Protein AF-A0A2P2KN70-F1 (afdb_monomer_lite)

InterPro domains:
  IPR001388 Synaptobrevin-like [PR00219] (63-82)
  IPR001388 Synaptobrevin-like [PR00219] (83-102)
  IPR001388 Synaptobrevin-like [PS00417] (76-95)
  IPR010908 Longin domain [PS50859] (1-42)
  IPR010908 Longin domain [cd14824] (2-50)
  IPR011012 Longin-like domain superfamily [SSF64356] (1-58)
  IPR042855 v-SNARE, coiled-coil homology domain [PF00957] (59-113)
  IPR042855 v-SNARE, coiled-coil homology domain [PS50892] (58-118)
  IPR045848 YKT6, SNARE motif [cd15867] (56-116)

Structure (mmCIF, N/CA/C/O backbone):
data_AF-A0A2P2KN70-F1
#
_entry.id   AF-A0A2P2KN70-F1
#
loop_
_atom_site.group_PDB
_atom_site.id
_atom_site.type_symbol
_atom_site.label_atom_id
_atom_site.label_alt_id
_atom_site.label_comp_id
_atom_site.label_asym_id
_atom_site.label_entity_id
_atom_site.label_seq_id
_atom_site.pdbx_PDB_ins_code
_atom_site.Cartn_x
_atom_site.Cartn_y
_atom_site.Cartn_z
_atom_site.occupancy
_atom_site.B_iso_or_equiv
_atom_site.auth_seq_id
_atom_site.auth_comp_id
_atom_site.auth_asym_id
_atom_site.auth_atom_id
_atom_site.pdbx_PDB_model_num
ATOM 1 N N . MET A 1 1 ? -4.486 -20.782 -6.178 1.00 44.12 1 MET A N 1
ATOM 2 C CA . MET A 1 1 ? -3.666 -19.663 -5.664 1.00 44.12 1 MET A CA 1
ATOM 3 C C . MET A 1 1 ? -4.563 -18.839 -4.763 1.00 44.12 1 MET A C 1
ATOM 5 O O . MET A 1 1 ? -5.766 -19.038 -4.838 1.00 44.12 1 MET A O 1
ATOM 9 N N . ASP A 1 2 ? -3.996 -18.056 -3.855 1.00 52.62 2 ASP A N 1
ATOM 10 C CA . ASP A 1 2 ? -4.721 -17.340 -2.801 1.00 52.62 2 ASP A CA 1
ATOM 11 C C . ASP A 1 2 ? -5.734 -16.322 -3.367 1.00 52.62 2 ASP A C 1
ATOM 13 O O . ASP A 1 2 ? -5.446 -15.140 -3.515 1.00 52.62 2 ASP A O 1
ATOM 17 N N . ASP A 1 3 ? -6.917 -16.814 -3.736 1.00 53.16 3 ASP A N 1
ATOM 18 C CA . ASP A 1 3 ? -8.064 -16.032 -4.213 1.00 53.16 3 ASP A CA 1
ATOM 19 C C . ASP A 1 3 ? -8.853 -15.397 -3.049 1.00 53.16 3 ASP A C 1
ATOM 21 O O . ASP A 1 3 ? -9.934 -14.848 -3.262 1.00 53.16 3 ASP A O 1
ATOM 25 N N . HIS A 1 4 ? -8.367 -15.496 -1.804 1.00 71.19 4 HIS A N 1
ATOM 26 C CA . HIS A 1 4 ? -9.155 -15.139 -0.620 1.00 71.19 4 HIS A CA 1
ATOM 27 C C . HIS A 1 4 ? -8.827 -13.776 -0.018 1.00 71.19 4 HIS A C 1
ATOM 29 O O . HIS A 1 4 ? -9.606 -13.304 0.813 1.00 71.19 4 HIS A O 1
ATOM 35 N N . TYR A 1 5 ? -7.746 -13.105 -0.433 1.00 81.75 5 TYR A N 1
ATOM 36 C CA . TYR A 1 5 ? -7.468 -11.769 0.086 1.00 81.75 5 TYR A CA 1
ATOM 37 C C . TYR A 1 5 ? -8.318 -10.707 -0.633 1.00 81.75 5 TYR A C 1
ATOM 39 O O . TYR A 1 5 ? -8.168 -10.505 -1.843 1.00 81.75 5 TYR A O 1
ATOM 47 N N . PRO A 1 6 ? -9.211 -9.984 0.068 1.00 82.56 6 PRO A N 1
ATOM 48 C CA . PRO A 1 6 ? -10.088 -9.028 -0.583 1.00 82.56 6 PRO A CA 1
ATOM 49 C C . PRO A 1 6 ? -9.286 -7.873 -1.181 1.00 82.56 6 PRO A C 1
ATOM 51 O O . PRO A 1 6 ? -8.557 -7.159 -0.493 1.00 82.56 6 PRO A O 1
ATOM 54 N N . VAL A 1 7 ? -9.501 -7.622 -2.470 1.00 76.94 7 VAL A N 1
ATOM 55 C CA . VAL A 1 7 ? -8.866 -6.524 -3.213 1.00 76.94 7 VAL A CA 1
ATOM 56 C C . VAL A 1 7 ? -9.024 -5.181 -2.495 1.00 76.94 7 VAL A C 1
ATOM 58 O O . VAL A 1 7 ? -8.090 -4.388 -2.414 1.00 76.94 7 VAL A O 1
ATOM 61 N N . ARG A 1 8 ? -10.205 -4.932 -1.920 1.00 75.75 8 ARG A N 1
ATOM 62 C CA . ARG A 1 8 ? -10.483 -3.709 -1.157 1.00 75.75 8 ARG A CA 1
ATOM 63 C C . ARG A 1 8 ? -9.578 -3.575 0.067 1.00 75.75 8 ARG A C 1
ATOM 65 O O . ARG A 1 8 ? -9.028 -2.499 0.276 1.00 75.75 8 ARG A O 1
ATOM 72 N N . SER A 1 9 ? -9.389 -4.656 0.819 1.00 83.31 9 SER A N 1
ATOM 73 C CA . SER A 1 9 ? -8.483 -4.705 1.968 1.00 83.31 9 SER A CA 1
ATOM 74 C C . SER A 1 9 ? -7.045 -4.421 1.530 1.00 83.31 9 SER A C 1
ATOM 76 O O . SER A 1 9 ? -6.369 -3.613 2.159 1.00 83.31 9 SER A O 1
ATOM 78 N N . ALA A 1 10 ? -6.610 -4.968 0.389 1.00 83.00 10 ALA A N 1
ATOM 79 C CA . ALA A 1 10 ? -5.270 -4.712 -0.144 1.00 83.00 10 ALA A CA 1
ATOM 80 C C . ALA A 1 10 ? -5.056 -3.226 -0.464 1.00 83.00 10 ALA A C 1
ATOM 82 O O . ALA A 1 10 ? -4.052 -2.645 -0.058 1.00 83.00 10 ALA A O 1
ATOM 83 N N . PHE A 1 11 ? -6.024 -2.573 -1.115 1.00 79.12 11 PHE A N 1
ATOM 84 C CA . PHE A 1 11 ? -5.948 -1.133 -1.379 1.00 79.12 11 PHE A CA 1
ATOM 85 C C . PHE A 1 11 ? -5.958 -0.286 -0.103 1.00 79.12 11 PHE A C 1
ATOM 87 O O . PHE A 1 11 ? -5.226 0.701 -0.026 1.00 79.12 11 PHE A O 1
ATOM 94 N N . SER A 1 12 ? -6.750 -0.656 0.906 1.00 81.94 12 SER A N 1
ATOM 95 C CA . SER A 1 12 ? -6.731 0.026 2.206 1.00 81.94 12 SER A CA 1
ATOM 96 C C . SER A 1 12 ? -5.353 -0.036 2.860 1.00 81.94 12 SER A C 1
ATOM 98 O O . SER A 1 12 ? -4.855 0.981 3.344 1.00 81.94 12 SER A O 1
ATOM 100 N N . VAL A 1 13 ? -4.713 -1.205 2.826 1.00 88.00 13 VAL A N 1
ATOM 101 C CA . VAL A 1 13 ? -3.359 -1.393 3.357 1.00 88.00 13 VAL A CA 1
ATOM 102 C C . VAL A 1 13 ? -2.346 -0.581 2.559 1.00 88.00 13 VAL A C 1
ATOM 104 O O . VAL A 1 13 ? -1.553 0.135 3.162 1.00 88.00 13 VAL A O 1
ATOM 107 N N . LEU A 1 14 ? -2.400 -0.625 1.224 1.00 87.06 14 LEU A N 1
ATOM 108 C CA . LEU A 1 14 ? -1.493 0.139 0.362 1.00 87.06 14 LEU A CA 1
ATOM 109 C C . LEU A 1 14 ? -1.545 1.636 0.664 1.00 87.06 14 LEU A C 1
ATOM 111 O O . LEU A 1 14 ? -0.501 2.244 0.870 1.00 87.06 14 LEU A O 1
ATOM 115 N N . ASN A 1 15 ? -2.741 2.219 0.754 1.00 83.12 15 ASN A N 1
ATOM 116 C CA . ASN A 1 15 ? -2.880 3.638 1.084 1.00 83.12 15 ASN A CA 1
ATOM 117 C C . ASN A 1 15 ? -2.303 3.951 2.466 1.00 83.12 15 ASN A C 1
ATOM 119 O O . ASN A 1 15 ? -1.537 4.896 2.607 1.00 83.12 15 ASN A O 1
ATOM 123 N N . LYS A 1 16 ? -2.593 3.117 3.473 1.00 86.81 16 LYS A N 1
ATOM 124 C CA . LYS A 1 16 ? -2.045 3.318 4.818 1.00 86.81 16 LYS A CA 1
ATOM 125 C C . LYS A 1 16 ? -0.515 3.271 4.830 1.00 86.81 16 LYS A C 1
ATOM 127 O O . LYS A 1 16 ? 0.118 4.089 5.489 1.00 86.81 16 LYS A O 1
ATOM 132 N N . VAL A 1 17 ? 0.068 2.310 4.120 1.00 90.75 17 VAL A N 1
ATOM 133 C CA . VAL A 1 17 ? 1.521 2.152 4.000 1.00 90.75 17 VAL A CA 1
ATOM 134 C C . VAL A 1 17 ? 2.130 3.352 3.270 1.00 90.75 17 VAL A C 1
ATOM 136 O O . VAL A 1 17 ? 3.147 3.867 3.721 1.00 90.75 17 VAL A O 1
ATOM 139 N N . LEU A 1 18 ? 1.496 3.848 2.203 1.00 87.50 18 LEU A N 1
ATOM 140 C CA . LEU A 1 18 ? 1.940 5.048 1.487 1.00 87.50 18 LEU A CA 1
ATOM 141 C C . LEU A 1 18 ? 1.885 6.304 2.365 1.00 87.50 18 LEU A C 1
ATOM 143 O O . LEU A 1 18 ? 2.861 7.051 2.391 1.00 87.50 18 LEU A O 1
ATOM 147 N N . ASP A 1 19 ? 0.805 6.501 3.123 1.00 87.56 19 ASP A N 1
ATOM 148 C CA . ASP A 1 19 ? 0.671 7.626 4.055 1.00 87.56 19 ASP A CA 1
ATOM 149 C C . ASP A 1 19 ? 1.783 7.591 5.117 1.00 87.56 19 ASP A C 1
ATOM 151 O O . ASP A 1 19 ? 2.446 8.593 5.384 1.00 87.56 19 ASP A O 1
ATOM 155 N N . GLU A 1 20 ? 2.039 6.421 5.708 1.00 90.88 20 GLU A N 1
ATOM 156 C CA . GLU A 1 20 ? 3.116 6.236 6.689 1.00 90.88 20 GLU A CA 1
ATOM 157 C C . GLU A 1 20 ? 4.502 6.433 6.071 1.00 90.88 20 GLU A C 1
ATOM 159 O O . GLU A 1 20 ? 5.385 7.016 6.704 1.00 90.88 20 GLU A O 1
ATOM 164 N N . TYR A 1 21 ? 4.706 5.998 4.826 1.00 90.56 21 TYR A N 1
ATOM 165 C CA . TYR A 1 21 ? 5.950 6.245 4.106 1.00 90.56 21 TYR A CA 1
ATOM 166 C C . TYR A 1 21 ? 6.161 7.743 3.875 1.00 90.56 21 TYR A C 1
ATOM 168 O O . TYR A 1 21 ? 7.232 8.267 4.176 1.00 90.56 21 TYR A O 1
ATOM 176 N N . GLN A 1 22 ? 5.139 8.454 3.396 1.00 89.38 22 GLN A N 1
ATOM 177 C CA . GLN A 1 22 ? 5.217 9.892 3.152 1.00 89.38 22 GLN A CA 1
ATOM 178 C C . GLN A 1 22 ? 5.439 10.671 4.456 1.00 89.38 22 GLN A C 1
ATOM 180 O O . GLN A 1 22 ? 6.239 11.603 4.477 1.00 89.38 22 GLN A O 1
ATOM 185 N N . ASN A 1 23 ? 4.826 10.250 5.564 1.00 90.38 23 ASN A N 1
ATOM 186 C CA . ASN A 1 23 ? 5.057 10.855 6.878 1.00 90.38 23 ASN A CA 1
ATOM 187 C C . ASN A 1 23 ? 6.489 10.633 7.396 1.00 90.38 23 ASN A C 1
ATOM 189 O O . ASN A 1 23 ? 7.065 11.536 8.000 1.00 90.38 23 ASN A O 1
ATOM 193 N N . ASN A 1 24 ? 7.080 9.456 7.161 1.00 90.00 24 ASN A N 1
ATOM 194 C CA . ASN A 1 24 ? 8.424 9.129 7.654 1.00 90.00 24 ASN A CA 1
ATOM 195 C C . ASN A 1 24 ? 9.555 9.629 6.739 1.00 90.00 24 ASN A C 1
ATOM 197 O O . ASN A 1 24 ? 10.614 10.031 7.224 1.00 90.00 24 ASN A O 1
ATOM 201 N N . PHE A 1 25 ? 9.358 9.595 5.420 1.00 88.56 25 PHE A N 1
ATOM 202 C CA . PHE A 1 25 ? 10.412 9.843 4.428 1.00 88.56 25 PHE A CA 1
ATOM 203 C C . PHE A 1 25 ? 10.143 11.053 3.525 1.00 88.56 25 PHE A C 1
ATOM 205 O O . PHE A 1 25 ? 11.055 11.498 2.820 1.00 88.56 25 PHE A O 1
ATOM 212 N N . GLY A 1 26 ? 8.933 11.619 3.552 1.00 88.19 26 GLY A N 1
ATOM 213 C CA . GLY A 1 26 ? 8.538 12.746 2.711 1.00 88.19 26 GLY A CA 1
ATOM 214 C C . GLY A 1 26 ? 8.663 12.436 1.219 1.00 88.19 26 GLY A C 1
ATOM 215 O O . GLY A 1 26 ? 8.459 11.314 0.763 1.00 88.19 26 GLY A O 1
ATOM 216 N N . GLU A 1 27 ? 9.059 13.442 0.443 1.00 89.25 27 GLU A N 1
ATOM 217 C CA . GLU A 1 27 ? 9.213 13.338 -1.016 1.00 89.25 27 GLU A CA 1
ATOM 218 C C . GLU A 1 27 ? 10.638 12.954 -1.454 1.00 89.25 27 GLU A C 1
ATOM 220 O O . GLU A 1 27 ? 10.994 13.101 -2.623 1.00 89.25 27 GLU A O 1
ATOM 225 N N . ARG A 1 28 ? 11.482 12.463 -0.533 1.00 83.50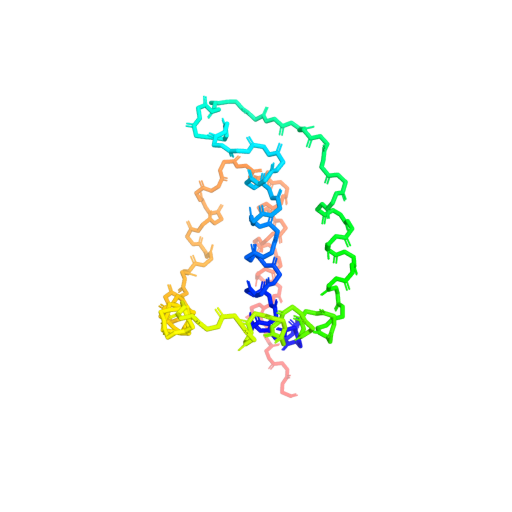 28 ARG A N 1
ATOM 226 C CA .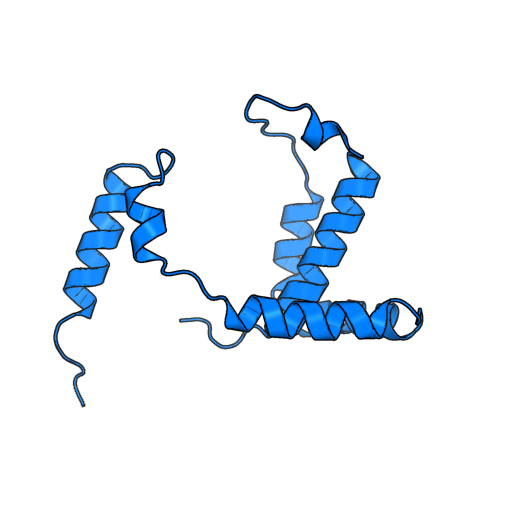 ARG A 1 28 ? 12.899 12.149 -0.813 1.00 83.50 28 ARG A CA 1
ATOM 227 C C . ARG A 1 28 ? 13.075 11.112 -1.921 1.00 83.50 28 ARG A C 1
ATOM 229 O O . ARG A 1 28 ? 14.071 11.156 -2.638 1.00 83.50 28 ARG A O 1
ATOM 236 N N . TRP A 1 29 ? 12.104 10.213 -2.075 1.00 85.62 29 TRP A N 1
ATOM 237 C CA . TRP A 1 29 ? 12.077 9.192 -3.121 1.00 85.62 29 TRP A CA 1
ATOM 238 C C . TRP A 1 29 ? 12.120 9.788 -4.539 1.00 85.62 29 TRP A C 1
ATOM 240 O O . TRP A 1 29 ? 12.674 9.163 -5.435 1.00 85.62 29 TRP A O 1
ATOM 250 N N . ARG A 1 30 ? 11.617 11.016 -4.752 1.00 87.62 30 ARG A N 1
ATOM 251 C CA . ARG A 1 30 ? 11.572 11.659 -6.082 1.00 87.62 30 ARG A CA 1
ATOM 252 C C . ARG A 1 30 ? 12.940 11.972 -6.668 1.00 87.62 30 ARG A C 1
ATOM 254 O O . ARG A 1 30 ? 13.072 12.109 -7.879 1.00 87.62 30 ARG A O 1
ATOM 261 N N . THR A 1 31 ? 13.929 12.168 -5.805 1.00 86.62 31 THR A N 1
ATOM 262 C CA . THR A 1 31 ? 15.281 12.577 -6.197 1.00 86.62 31 THR A CA 1
ATOM 263 C C . THR A 1 31 ? 16.282 11.430 -6.127 1.00 86.62 31 THR A C 1
ATOM 265 O O . THR A 1 31 ? 17.457 11.645 -6.409 1.00 86.62 31 THR A O 1
ATOM 268 N N . MET A 1 32 ? 15.856 10.231 -5.721 1.00 82.94 32 MET A N 1
ATOM 269 C CA . MET A 1 32 ? 16.745 9.075 -5.657 1.00 82.94 32 MET A CA 1
ATOM 270 C C . MET A 1 32 ? 16.974 8.502 -7.054 1.00 82.94 32 MET A C 1
ATOM 272 O O . MET A 1 32 ? 16.030 8.324 -7.817 1.00 82.94 32 MET A O 1
ATOM 276 N N . GLN A 1 33 ? 18.237 8.235 -7.378 1.00 81.44 33 GLN A N 1
ATOM 277 C CA . GLN A 1 33 ? 18.646 7.641 -8.656 1.00 81.44 33 GLN A CA 1
ATOM 278 C C . GLN A 1 33 ? 19.271 6.254 -8.493 1.00 81.44 33 GLN A C 1
ATOM 280 O O . GLN A 1 33 ? 19.433 5.543 -9.478 1.00 81.44 33 GLN A O 1
ATOM 285 N N . GLU A 1 34 ? 19.609 5.876 -7.263 1.00 83.69 34 GLU A N 1
ATOM 286 C CA . GLU A 1 34 ? 20.243 4.605 -6.935 1.00 83.69 34 GLU A CA 1
ATOM 287 C C . GLU A 1 34 ? 19.370 3.825 -5.958 1.00 83.69 34 GLU A C 1
ATOM 289 O O . GLU A 1 34 ? 18.634 4.411 -5.150 1.00 83.69 34 GLU A O 1
ATOM 294 N N . ASP A 1 35 ? 19.481 2.502 -6.028 1.00 82.00 35 ASP A N 1
ATOM 295 C CA . ASP A 1 35 ? 18.796 1.600 -5.117 1.00 82.00 35 ASP A CA 1
ATOM 296 C C . ASP A 1 35 ? 19.229 1.875 -3.680 1.00 82.00 35 ASP A C 1
ATOM 298 O O . ASP A 1 35 ? 20.415 1.960 -3.353 1.00 82.00 35 ASP A O 1
ATOM 302 N N . ASN A 1 36 ? 18.245 1.983 -2.793 1.00 78.88 36 ASN A N 1
ATOM 303 C CA . ASN A 1 36 ? 18.488 2.103 -1.369 1.00 78.88 36 ASN A CA 1
ATOM 304 C C . ASN A 1 36 ? 17.929 0.871 -0.652 1.00 78.88 36 ASN A C 1
ATOM 306 O O . ASN A 1 36 ? 16.883 0.336 -1.007 1.00 78.88 36 ASN A O 1
ATOM 310 N N . SER A 1 37 ? 18.633 0.420 0.382 1.00 79.06 37 SER A N 1
ATOM 311 C CA . SER A 1 37 ? 18.145 -0.615 1.301 1.00 79.06 37 SER A CA 1
ATOM 312 C C . SER A 1 37 ? 17.816 0.006 2.651 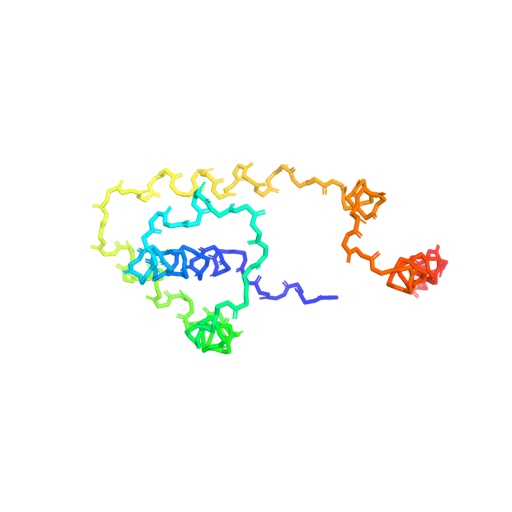1.00 79.06 37 SER A C 1
ATOM 314 O O . SER A 1 37 ? 18.292 -0.456 3.689 1.00 79.06 37 SER A O 1
ATOM 316 N N . GLN A 1 38 ? 17.067 1.113 2.646 1.00 81.44 38 GLN A N 1
ATOM 317 C CA . GLN A 1 38 ? 16.738 1.799 3.888 1.00 81.44 38 GLN A CA 1
ATOM 318 C C . GLN A 1 38 ? 15.848 0.899 4.762 1.00 81.44 38 GLN A C 1
ATOM 320 O O . GLN A 1 38 ? 14.760 0.514 4.327 1.00 81.44 38 GLN A O 1
ATOM 325 N N . PRO A 1 39 ? 16.266 0.565 5.998 1.00 83.88 39 PRO A N 1
ATOM 326 C CA . PRO A 1 39 ? 15.441 -0.241 6.881 1.00 83.88 39 PRO A CA 1
ATOM 327 C C . PRO A 1 39 ? 14.149 0.501 7.208 1.00 83.88 39 PRO A C 1
ATOM 329 O O . PRO A 1 39 ? 14.176 1.616 7.729 1.00 83.88 39 PRO A O 1
ATOM 332 N N . TRP A 1 40 ? 13.017 -0.141 6.941 1.00 91.50 40 TRP A N 1
ATOM 333 C CA . TRP A 1 40 ? 11.705 0.373 7.308 1.00 91.50 40 TRP A CA 1
ATOM 334 C C . TRP A 1 40 ? 10.897 -0.731 8.000 1.00 91.50 40 TRP A C 1
ATOM 336 O O . TRP A 1 40 ? 10.138 -1.451 7.348 1.00 91.50 40 TRP A O 1
ATOM 346 N N . PRO A 1 41 ? 11.081 -0.907 9.325 1.00 92.44 41 PRO A N 1
ATOM 347 C CA . PRO A 1 41 ? 10.464 -2.000 10.083 1.00 92.44 41 PRO A CA 1
ATOM 348 C C . PRO A 1 41 ? 8.939 -2.039 9.964 1.00 92.44 41 PRO A C 1
ATOM 350 O O . PRO A 1 41 ? 8.359 -3.120 9.871 1.00 92.44 41 PRO A O 1
ATOM 353 N N . TYR A 1 42 ? 8.311 -0.863 9.863 1.00 93.56 42 TYR A N 1
ATOM 354 C CA . TYR A 1 42 ? 6.866 -0.726 9.700 1.00 93.56 42 TYR A CA 1
ATOM 355 C C . TYR A 1 42 ? 6.325 -1.509 8.500 1.00 93.56 42 TYR A C 1
ATOM 357 O O . TYR A 1 42 ? 5.237 -2.068 8.590 1.00 93.56 42 TYR A O 1
ATOM 365 N N . LEU A 1 43 ? 7.071 -1.605 7.393 1.00 91.88 43 LEU A N 1
ATOM 366 C CA . LEU A 1 43 ? 6.625 -2.374 6.230 1.00 91.88 43 LEU A CA 1
ATOM 367 C C . LEU A 1 43 ? 6.428 -3.852 6.579 1.00 91.88 43 LEU A C 1
ATOM 369 O O . LEU A 1 43 ? 5.395 -4.432 6.256 1.00 91.88 43 LEU A O 1
ATOM 373 N N . ASN A 1 44 ? 7.391 -4.448 7.282 1.00 91.88 44 ASN A N 1
ATOM 374 C CA . ASN A 1 44 ? 7.315 -5.848 7.699 1.00 91.88 44 ASN A CA 1
ATOM 375 C C . ASN A 1 44 ? 6.200 -6.069 8.729 1.00 91.88 44 ASN A C 1
ATOM 377 O O . ASN A 1 44 ? 5.476 -7.066 8.667 1.00 91.88 44 ASN A O 1
ATOM 381 N N . GLU A 1 45 ? 6.030 -5.125 9.655 1.00 94.00 45 GLU A N 1
ATOM 382 C CA . GLU A 1 45 ? 4.951 -5.159 10.645 1.00 94.00 45 GLU A CA 1
ATOM 383 C C . GLU A 1 45 ? 3.573 -5.057 9.984 1.00 94.00 45 GLU A C 1
ATOM 385 O O . GLU A 1 45 ? 2.687 -5.853 10.290 1.00 94.00 45 GLU A O 1
ATOM 390 N N . ALA A 1 46 ? 3.398 -4.127 9.042 1.00 92.25 46 ALA A N 1
ATOM 391 C CA . ALA A 1 46 ? 2.165 -3.954 8.286 1.00 92.25 46 ALA A CA 1
ATOM 392 C C . ALA A 1 46 ? 1.844 -5.208 7.463 1.00 92.25 46 ALA A C 1
ATOM 394 O O . ALA A 1 46 ? 0.726 -5.715 7.541 1.00 92.25 46 ALA A O 1
ATOM 395 N N . LEU A 1 47 ? 2.827 -5.759 6.744 1.00 91.31 47 LEU A N 1
ATOM 396 C CA . LEU A 1 47 ? 2.651 -6.990 5.969 1.00 91.31 47 LEU A CA 1
ATOM 397 C C . LEU A 1 47 ? 2.225 -8.169 6.842 1.00 91.31 47 LEU A C 1
ATOM 399 O O . LEU A 1 47 ? 1.373 -8.942 6.418 1.00 91.31 47 LEU A O 1
ATOM 403 N N . THR A 1 48 ? 2.782 -8.294 8.049 1.00 94.00 48 THR A N 1
ATOM 404 C CA . THR A 1 48 ? 2.422 -9.362 8.995 1.00 94.00 48 THR A CA 1
ATOM 405 C C . THR A 1 48 ? 1.032 -9.136 9.583 1.00 94.00 48 THR A C 1
ATOM 407 O O . THR A 1 48 ? 0.215 -10.052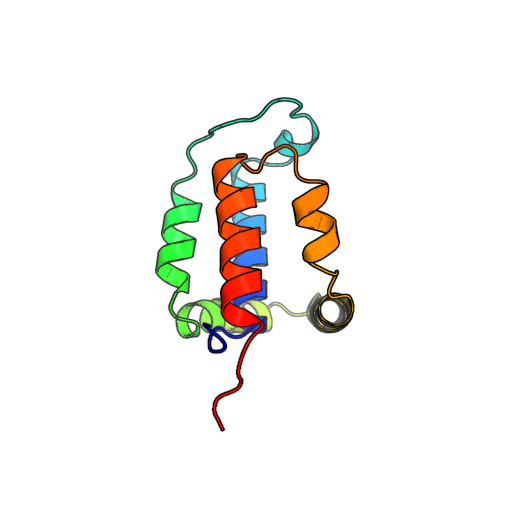 9.634 1.00 94.00 48 THR A O 1
ATOM 410 N N . LYS A 1 49 ? 0.739 -7.905 10.009 1.00 92.44 49 LYS A N 1
ATOM 411 C CA . LYS A 1 49 ? -0.522 -7.542 10.660 1.00 92.44 49 LYS A CA 1
ATOM 412 C C . LYS A 1 49 ? -1.717 -7.681 9.723 1.00 92.44 49 LYS A C 1
ATOM 414 O O . LYS A 1 49 ? -2.761 -8.174 10.133 1.00 92.44 49 LYS A O 1
ATOM 419 N N . PHE A 1 50 ? -1.568 -7.241 8.479 1.00 91.88 50 PHE A N 1
ATOM 420 C CA . PHE A 1 50 ? -2.655 -7.232 7.507 1.00 91.88 50 PHE A CA 1
ATOM 421 C C . PHE A 1 50 ? -2.756 -8.521 6.691 1.00 91.88 50 PHE A C 1
ATOM 423 O O . PHE A 1 50 ? -3.534 -8.551 5.743 1.00 91.88 50 PHE A O 1
ATOM 430 N N . GLN A 1 51 ? -2.047 -9.593 7.069 1.00 90.31 51 GLN A N 1
ATOM 431 C CA . GLN A 1 51 ? -2.377 -10.940 6.583 1.00 90.31 51 GLN A CA 1
ATOM 432 C C . GLN A 1 51 ? -3.835 -11.300 6.903 1.00 90.31 51 GLN A C 1
ATOM 434 O O . GLN A 1 51 ? -4.475 -11.986 6.114 1.00 90.31 51 GLN A O 1
ATOM 439 N N . ASP A 1 52 ? -4.371 -10.806 8.026 1.00 89.19 52 ASP A N 1
ATOM 440 C CA . ASP A 1 52 ? -5.796 -10.886 8.345 1.00 89.19 52 ASP A CA 1
ATOM 441 C C . ASP A 1 52 ? -6.561 -9.706 7.699 1.00 89.19 52 ASP A C 1
ATOM 443 O O . ASP A 1 52 ? -6.367 -8.551 8.106 1.00 89.19 52 ASP A O 1
ATOM 447 N N . PRO A 1 53 ? -7.457 -9.950 6.718 1.00 84.44 53 PRO A N 1
ATOM 448 C CA . PRO A 1 53 ? -8.271 -8.904 6.101 1.00 84.44 53 PRO A CA 1
ATOM 449 C C . PRO A 1 53 ? -9.142 -8.128 7.097 1.00 84.44 53 PRO A C 1
ATOM 451 O O . PRO A 1 53 ? -9.431 -6.952 6.863 1.00 84.44 53 PRO A O 1
ATOM 454 N N . ALA A 1 54 ? -9.536 -8.739 8.221 1.00 86.19 54 ALA A N 1
ATOM 455 C CA . ALA A 1 54 ? -10.346 -8.072 9.236 1.00 86.19 54 ALA A CA 1
ATOM 456 C C . ALA A 1 54 ? -9.591 -6.911 9.907 1.00 86.19 54 ALA A C 1
ATOM 458 O O . ALA A 1 54 ? -10.201 -5.916 10.308 1.00 86.19 54 ALA A O 1
ATOM 459 N N . GLU A 1 55 ? -8.259 -6.986 9.996 1.00 87.06 55 GLU A N 1
ATOM 460 C CA . GLU A 1 55 ? -7.432 -5.874 10.476 1.00 87.06 55 GLU A CA 1
ATOM 461 C C . GLU A 1 55 ? -7.401 -4.715 9.470 1.00 87.06 55 GLU A C 1
ATOM 463 O O . GLU A 1 55 ? -7.389 -3.547 9.869 1.00 87.06 55 GLU A O 1
ATOM 468 N N . ALA A 1 56 ? -7.450 -5.013 8.169 1.00 83.31 56 ALA A N 1
ATOM 469 C CA . ALA A 1 56 ? -7.542 -4.002 7.119 1.00 83.31 56 ALA A CA 1
ATOM 470 C C . ALA A 1 56 ? -8.937 -3.353 7.059 1.00 83.31 56 ALA A C 1
ATOM 472 O O . ALA A 1 56 ? -9.059 -2.155 6.804 1.00 83.31 56 ALA A O 1
ATOM 473 N N . ASP A 1 57 ? -9.999 -4.089 7.384 1.00 74.88 57 ASP A N 1
ATOM 474 C CA . ASP A 1 57 ? -11.357 -3.533 7.454 1.00 74.88 57 ASP A CA 1
ATOM 475 C C . ASP A 1 57 ? -11.510 -2.475 8.560 1.00 74.88 57 ASP A C 1
ATOM 477 O O . ASP A 1 57 ? -12.310 -1.542 8.432 1.00 74.88 57 ASP A O 1
ATOM 481 N N . LYS A 1 58 ? -10.704 -2.553 9.628 1.00 79.06 58 LYS A N 1
ATOM 482 C CA . LYS A 1 58 ? -10.660 -1.514 10.671 1.00 79.06 58 LYS A CA 1
ATOM 483 C C . LYS A 1 58 ? -10.125 -0.186 10.132 1.00 79.06 58 LYS A C 1
ATOM 485 O O . LYS A 1 58 ? -10.655 0.859 10.506 1.00 79.06 58 LYS A O 1
ATOM 490 N N . LEU A 1 59 ? -9.139 -0.213 9.226 1.00 74.31 59 LEU A N 1
ATOM 491 C CA . LEU A 1 59 ? -8.673 0.991 8.518 1.00 74.31 59 LEU A CA 1
ATOM 492 C C . LEU A 1 59 ? -9.811 1.606 7.709 1.00 74.31 59 LEU A C 1
ATOM 494 O O . LEU A 1 59 ? -10.056 2.807 7.794 1.00 74.31 59 LEU A O 1
ATOM 498 N N . LEU A 1 60 ? -10.547 0.763 6.984 1.00 65.19 60 LEU A N 1
ATOM 499 C CA . LEU A 1 60 ? -11.676 1.192 6.168 1.00 65.19 60 LEU A CA 1
ATOM 500 C C . LEU A 1 60 ? -12.787 1.823 7.019 1.00 65.19 60 LEU A C 1
ATOM 502 O O . LEU A 1 60 ? -13.399 2.805 6.603 1.00 65.19 60 LEU A O 1
ATOM 506 N N . LYS A 1 61 ? -13.051 1.282 8.214 1.00 64.31 61 LYS A N 1
ATOM 507 C CA . LYS A 1 61 ? -14.036 1.844 9.145 1.00 64.31 61 LYS A CA 1
ATOM 508 C C . LYS A 1 61 ? -13.635 3.247 9.611 1.00 64.31 61 LYS A C 1
ATOM 510 O O . LYS A 1 61 ? -14.466 4.143 9.545 1.00 64.31 61 LYS A O 1
ATOM 515 N N . ILE A 1 62 ? -12.367 3.443 9.978 1.00 61.03 62 ILE A N 1
ATOM 516 C CA . ILE A 1 62 ? -11.824 4.752 10.380 1.00 61.03 62 ILE A CA 1
ATOM 517 C C . ILE A 1 62 ? -11.856 5.743 9.204 1.00 61.03 62 ILE A C 1
ATOM 519 O O . ILE A 1 62 ? -12.249 6.892 9.366 1.00 61.03 62 ILE A O 1
ATOM 523 N N . GLN A 1 63 ? -11.507 5.304 7.992 1.00 56.50 63 GLN A N 1
ATOM 524 C CA . GLN A 1 63 ? -11.530 6.161 6.799 1.00 56.50 63 GLN A CA 1
ATOM 525 C C . GLN A 1 63 ? -12.944 6.541 6.337 1.00 56.50 63 GLN A C 1
ATOM 527 O O . GLN A 1 63 ? -13.123 7.623 5.786 1.00 56.50 63 GLN A O 1
ATOM 532 N N . ARG A 1 64 ? -13.964 5.709 6.592 1.00 58.97 64 ARG A N 1
ATOM 533 C CA . ARG A 1 64 ? -15.379 6.056 6.346 1.00 58.97 64 ARG A CA 1
ATOM 534 C C . ARG A 1 64 ? -15.922 7.123 7.298 1.00 58.97 64 ARG A C 1
ATOM 536 O O . ARG A 1 64 ? -16.941 7.721 6.978 1.00 58.97 64 ARG A O 1
ATOM 543 N N . GLU A 1 65 ? -15.291 7.333 8.450 1.00 53.59 65 GLU A N 1
ATOM 544 C CA . GLU A 1 65 ? -15.690 8.367 9.412 1.00 53.59 65 GLU A CA 1
ATOM 545 C C . GLU A 1 65 ? -15.138 9.763 9.034 1.00 53.59 65 GLU A C 1
ATOM 547 O O . GLU A 1 65 ? -15.554 10.752 9.628 1.00 53.59 65 GLU A O 1
ATOM 552 N N . LEU A 1 66 ? -14.264 9.869 8.016 1.00 53.94 66 LEU A N 1
ATOM 553 C CA . LEU A 1 66 ? -13.544 11.099 7.631 1.00 53.94 66 LEU A CA 1
ATOM 554 C C . LEU A 1 66 ? -13.969 11.717 6.266 1.00 53.94 66 LEU A C 1
ATOM 556 O O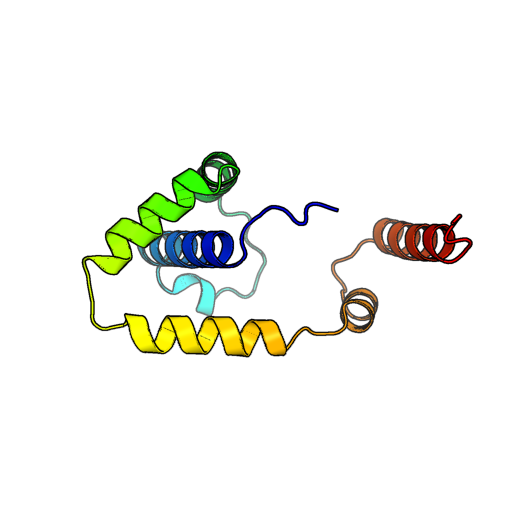 . LEU A 1 66 ? -13.192 12.462 5.677 1.00 53.94 66 LEU A O 1
ATOM 560 N N . ASP A 1 67 ? -15.173 11.416 5.752 1.00 50.91 67 ASP A N 1
ATOM 561 C CA . ASP A 1 67 ? -15.722 11.815 4.425 1.00 50.91 67 ASP A CA 1
ATOM 562 C C . ASP A 1 67 ? -15.286 13.216 3.907 1.00 50.91 67 ASP A C 1
ATOM 564 O O . ASP A 1 67 ? -15.545 14.230 4.540 1.00 50.91 67 ASP A O 1
ATOM 568 N N . GLU A 1 68 ? -14.576 13.315 2.769 1.00 48.19 68 GLU A N 1
ATOM 569 C CA . GLU A 1 68 ? -15.123 13.805 1.475 1.00 48.19 68 GLU A CA 1
ATOM 570 C C . GLU A 1 68 ? -14.396 13.192 0.239 1.00 48.19 68 GLU A C 1
ATOM 572 O O . GLU A 1 68 ? -14.902 13.202 -0.883 1.00 48.19 68 GLU A O 1
ATOM 577 N N . THR A 1 69 ? -13.233 12.553 0.426 1.00 50.53 69 THR A N 1
ATOM 578 C CA . THR A 1 69 ? -12.395 11.919 -0.628 1.00 50.53 69 THR A CA 1
ATOM 579 C C . THR A 1 69 ? -12.905 10.544 -1.111 1.00 50.53 69 THR A C 1
ATOM 581 O O . THR A 1 69 ? -12.373 9.942 -2.051 1.00 50.53 69 THR A O 1
ATOM 584 N N . LYS A 1 70 ? -13.991 10.063 -0.500 1.00 50.75 70 LYS A N 1
ATOM 585 C CA . LYS A 1 70 ? -14.611 8.733 -0.633 1.00 50.75 70 LYS A CA 1
ATOM 586 C C . LYS A 1 70 ? -15.095 8.366 -2.037 1.00 50.75 70 LYS A C 1
ATOM 588 O O . LYS A 1 70 ? -14.928 7.228 -2.463 1.00 50.75 70 LYS A O 1
ATOM 593 N N . ILE A 1 71 ? -15.681 9.300 -2.785 1.00 50.25 71 ILE A N 1
ATOM 594 C CA . ILE A 1 71 ? -16.278 8.990 -4.100 1.00 50.25 71 ILE A CA 1
ATOM 595 C C . ILE A 1 71 ? -15.201 8.744 -5.168 1.00 50.25 71 ILE A C 1
ATOM 597 O O . ILE A 1 71 ? -15.366 7.888 -6.040 1.00 50.25 71 ILE A O 1
ATOM 601 N N . ILE A 1 72 ? -14.084 9.470 -5.091 1.00 52.28 72 ILE A N 1
ATOM 602 C CA . ILE A 1 72 ? -13.005 9.394 -6.081 1.00 52.28 72 ILE A CA 1
ATOM 603 C C . ILE A 1 72 ? -12.224 8.085 -5.914 1.00 52.28 72 ILE A C 1
ATOM 605 O O . ILE A 1 72 ? -11.985 7.399 -6.904 1.00 52.28 72 ILE A O 1
ATOM 609 N N . LEU A 1 73 ? -11.906 7.681 -4.677 1.00 55.22 73 LEU A N 1
ATOM 610 C CA . LEU A 1 73 ? -11.167 6.440 -4.405 1.00 55.22 73 LEU A CA 1
ATOM 611 C C . LEU A 1 73 ? -11.920 5.188 -4.875 1.00 55.22 73 LEU A C 1
ATOM 613 O O . LEU A 1 73 ? -11.318 4.331 -5.520 1.00 55.22 73 LEU A O 1
ATOM 617 N N . HIS A 1 74 ? -13.234 5.099 -4.628 1.00 54.28 74 HIS A N 1
ATOM 618 C CA . HIS A 1 74 ? -14.041 3.966 -5.098 1.00 54.28 74 HIS A CA 1
ATOM 619 C C . HIS A 1 74 ? -14.054 3.856 -6.632 1.00 54.28 74 HIS A C 1
ATOM 621 O O . HIS A 1 74 ? -13.823 2.772 -7.162 1.00 54.28 74 HIS A O 1
ATOM 627 N N . LYS A 1 75 ? -14.225 4.976 -7.352 1.00 57.16 75 LYS A N 1
ATOM 628 C CA . LYS A 1 75 ? -14.146 4.997 -8.826 1.00 57.16 75 LYS A CA 1
ATOM 629 C C . LYS A 1 75 ? -12.758 4.619 -9.353 1.00 57.16 75 LYS A C 1
ATOM 631 O O . LYS A 1 75 ? -12.662 3.914 -10.357 1.00 57.16 75 LYS A O 1
ATOM 636 N N . THR A 1 76 ? -11.688 5.075 -8.700 1.00 59.84 76 THR A N 1
ATOM 637 C CA . THR A 1 76 ? -10.313 4.767 -9.117 1.00 59.84 76 THR A CA 1
ATOM 638 C C . THR A 1 76 ? -10.005 3.281 -8.954 1.00 59.84 76 THR A C 1
ATOM 640 O O . THR A 1 76 ? -9.481 2.685 -9.896 1.00 59.84 76 THR A O 1
ATOM 643 N N . ILE A 1 77 ? -10.394 2.668 -7.828 1.00 56.66 77 ILE A N 1
ATOM 644 C CA . ILE A 1 77 ? -10.183 1.234 -7.564 1.00 56.66 77 ILE A CA 1
ATOM 645 C C . ILE A 1 77 ? -10.825 0.382 -8.667 1.00 56.66 77 ILE A C 1
ATOM 647 O O . ILE A 1 77 ? -10.131 -0.412 -9.301 1.00 56.66 77 ILE A O 1
ATOM 651 N N . ASP A 1 78 ? -12.106 0.604 -8.977 1.00 57.53 78 ASP A N 1
ATOM 652 C CA . ASP A 1 78 ? -12.816 -0.175 -10.002 1.00 57.53 78 ASP A CA 1
ATOM 653 C C . ASP A 1 78 ? -12.189 0.001 -11.406 1.00 57.53 78 ASP A C 1
ATOM 655 O O . ASP A 1 78 ? -12.073 -0.955 -12.175 1.00 57.53 78 ASP A O 1
ATOM 659 N N . SER A 1 79 ? -11.707 1.207 -11.735 1.00 56.28 79 SER A N 1
ATOM 660 C CA . SER A 1 79 ? -11.080 1.509 -13.035 1.00 56.28 79 SER A CA 1
ATOM 661 C C . SER A 1 79 ? -9.662 0.945 -13.221 1.00 56.28 79 SER A C 1
ATOM 663 O O . SER A 1 79 ? -9.223 0.732 -14.355 1.00 56.28 79 SER A O 1
ATOM 665 N N . VAL A 1 80 ? -8.916 0.740 -12.129 1.00 56.53 80 VAL A N 1
ATOM 666 C CA . VAL A 1 80 ? -7.565 0.155 -12.154 1.00 56.53 80 VAL A CA 1
ATOM 667 C C . VAL A 1 80 ? -7.659 -1.362 -12.267 1.00 56.53 80 VAL A C 1
ATOM 669 O O . VAL A 1 80 ? -6.923 -1.960 -13.049 1.00 56.53 80 VAL A O 1
ATOM 672 N N . LEU A 1 81 ? -8.626 -1.974 -11.581 1.00 54.03 81 LEU A N 1
ATOM 673 C CA . LEU A 1 81 ? -8.879 -3.415 -11.652 1.00 54.03 81 LEU A CA 1
ATOM 674 C C . LEU A 1 81 ? -9.270 -3.883 -13.058 1.00 54.03 81 LEU A C 1
ATOM 676 O O . LEU A 1 81 ? -8.857 -4.956 -13.488 1.00 54.03 81 LEU A O 1
ATOM 680 N N . ALA A 1 82 ? -9.989 -3.052 -13.814 1.00 54.66 82 ALA A N 1
ATOM 681 C CA . ALA A 1 82 ? -10.350 -3.338 -15.202 1.00 54.66 82 ALA A CA 1
ATOM 682 C C . ALA A 1 82 ? -9.161 -3.293 -16.187 1.00 54.66 82 ALA A C 1
ATOM 684 O O . ALA A 1 82 ? -9.283 -3.763 -17.317 1.00 54.66 82 ALA A O 1
ATOM 685 N N . ARG A 1 83 ? -8.014 -2.721 -15.794 1.00 55.78 83 ARG A N 1
ATOM 686 C CA . ARG A 1 83 ? -6.879 -2.426 -16.688 1.00 55.78 83 ARG A CA 1
ATOM 687 C C . ARG A 1 83 ? -5.797 -3.509 -16.713 1.00 55.78 83 ARG A C 1
ATOM 689 O O . ARG A 1 83 ? -4.761 -3.283 -17.327 1.00 55.78 83 ARG A O 1
ATOM 696 N N . GLY A 1 84 ? -6.037 -4.644 -16.048 1.00 53.47 84 GLY A N 1
ATOM 697 C CA . GLY A 1 84 ? -5.088 -5.739 -15.827 1.00 53.47 84 GLY A CA 1
ATOM 698 C C . GLY A 1 84 ? -4.140 -5.989 -17.002 1.00 53.47 84 GLY A C 1
ATOM 699 O O . GLY A 1 84 ? -4.539 -6.467 -18.065 1.00 53.47 84 GLY A O 1
ATOM 700 N N . GLU A 1 85 ? -2.874 -5.637 -16.800 1.00 55.12 85 GLU A N 1
ATOM 701 C CA . GLU A 1 85 ? -1.819 -5.806 -17.790 1.00 55.12 85 GLU A CA 1
ATOM 702 C C . GLU A 1 85 ? -1.414 -7.281 -17.926 1.00 55.12 85 GLU A C 1
ATOM 704 O O . GLU A 1 85 ? -1.471 -8.072 -16.982 1.00 55.12 85 GLU A O 1
ATOM 709 N N . LYS A 1 86 ? -0.974 -7.670 -19.128 1.00 56.28 86 LYS A N 1
ATOM 710 C CA . LYS A 1 86 ? -0.507 -9.032 -19.412 1.00 56.28 86 LYS A CA 1
ATOM 711 C C . LYS A 1 86 ? 0.884 -9.257 -18.809 1.00 56.28 86 LYS A C 1
ATOM 713 O O . LYS A 1 86 ? 1.881 -8.794 -19.359 1.00 56.28 86 LYS A O 1
ATOM 718 N N . LEU A 1 87 ? 0.931 -10.054 -17.740 1.00 55.62 87 LEU A N 1
ATOM 719 C CA . LEU A 1 87 ? 2.131 -10.484 -17.003 1.00 55.62 87 LEU A CA 1
ATOM 720 C C . LEU A 1 87 ? 3.269 -11.003 -17.907 1.00 55.62 87 LEU A C 1
ATOM 722 O O . LEU A 1 87 ? 4.443 -10.742 -17.652 1.00 55.62 87 LEU A O 1
ATOM 726 N N . ASP A 1 88 ? 2.915 -11.691 -18.996 1.00 56.31 88 ASP A N 1
ATOM 727 C CA . ASP A 1 88 ? 3.869 -12.253 -19.960 1.00 56.31 88 ASP A CA 1
ATOM 728 C C . ASP A 1 88 ? 4.780 -11.182 -20.590 1.00 56.31 88 ASP A C 1
ATOM 730 O O . ASP A 1 88 ? 5.960 -11.438 -20.816 1.00 56.31 88 ASP A O 1
ATOM 734 N N . SER A 1 89 ? 4.266 -9.967 -20.824 1.00 57.88 89 SER A N 1
ATOM 735 C CA . SER A 1 89 ? 5.059 -8.875 -21.405 1.00 57.88 89 SER A CA 1
ATOM 736 C C . SER A 1 89 ? 6.020 -8.229 -20.401 1.00 57.88 89 SER A C 1
ATOM 738 O O . SER A 1 89 ? 6.932 -7.516 -20.824 1.00 57.88 89 SER A O 1
ATOM 740 N N . LEU A 1 90 ? 5.799 -8.422 -19.098 1.00 57.50 90 LEU A N 1
ATOM 741 C CA . LEU A 1 90 ? 6.601 -7.825 -18.029 1.00 57.50 90 LEU A CA 1
ATOM 742 C C . LEU A 1 90 ? 7.836 -8.678 -17.712 1.00 57.50 90 LEU A C 1
ATOM 744 O O . LEU A 1 90 ? 8.924 -8.142 -17.528 1.00 57.50 90 LEU A O 1
ATOM 748 N N . VAL A 1 91 ? 7.689 -10.007 -17.715 1.00 63.69 91 VAL A N 1
ATOM 749 C CA . VAL A 1 91 ? 8.778 -10.956 -17.408 1.00 63.69 91 VAL A CA 1
ATOM 750 C C . VAL A 1 91 ? 9.909 -10.883 -18.434 1.00 63.69 91 VAL A C 1
ATOM 752 O O . VAL A 1 91 ? 11.076 -10.971 -18.069 1.00 63.69 91 VAL A O 1
ATOM 755 N N . GLU A 1 92 ? 9.579 -10.697 -19.712 1.00 60.31 92 GLU A N 1
ATOM 756 C CA . GLU A 1 92 ? 10.573 -10.600 -20.788 1.00 60.31 92 GLU A CA 1
ATOM 757 C C . GLU A 1 92 ? 11.339 -9.265 -20.772 1.00 60.31 92 GLU A C 1
ATOM 759 O O . GLU A 1 92 ? 12.457 -9.188 -21.275 1.00 60.31 92 GLU A O 1
ATOM 764 N N . LYS A 1 93 ? 10.759 -8.223 -20.160 1.00 58.44 93 LYS A N 1
ATOM 765 C CA . LYS A 1 93 ? 11.345 -6.876 -20.072 1.00 58.44 93 LYS A CA 1
ATOM 766 C C . LYS A 1 93 ? 12.041 -6.581 -18.739 1.00 58.44 93 LYS A C 1
ATOM 768 O O . LYS A 1 93 ? 12.685 -5.543 -18.631 1.00 58.44 93 LYS A O 1
ATOM 773 N N . SER A 1 94 ? 11.914 -7.447 -17.732 1.00 61.47 94 SER A N 1
ATOM 774 C CA . SER A 1 94 ? 12.521 -7.239 -16.413 1.00 61.47 94 SER A CA 1
ATOM 775 C C . SER A 1 94 ? 14.008 -7.604 -16.439 1.00 61.47 94 SER A C 1
ATOM 777 O O . SER A 1 94 ? 14.368 -8.780 -16.510 1.00 61.47 94 SER A O 1
ATOM 779 N N . SER A 1 95 ? 14.872 -6.588 -16.360 1.00 59.72 95 SER A N 1
ATOM 780 C CA . SER A 1 95 ? 16.318 -6.741 -16.130 1.00 59.72 95 SER A CA 1
ATOM 781 C C . SER A 1 95 ? 16.643 -7.337 -14.760 1.00 59.72 95 SER A C 1
ATOM 783 O O . SER A 1 95 ? 17.707 -7.923 -14.579 1.00 59.72 95 SER A O 1
ATOM 785 N N . ASP A 1 96 ? 15.714 -7.204 -13.814 1.00 63.84 96 ASP A N 1
ATOM 786 C CA . ASP A 1 96 ? 15.930 -7.487 -12.392 1.00 63.84 96 ASP A CA 1
ATOM 787 C C . ASP A 1 96 ? 15.677 -8.961 -12.053 1.00 63.84 96 ASP A C 1
ATOM 789 O O . ASP A 1 96 ? 16.034 -9.454 -10.981 1.00 63.84 96 ASP A O 1
ATOM 793 N N . LEU A 1 97 ? 15.060 -9.702 -12.978 1.00 69.50 97 LEU A N 1
ATOM 794 C CA . LEU A 1 97 ? 14.754 -11.107 -12.785 1.00 69.50 97 LEU A CA 1
ATOM 795 C C . LEU A 1 97 ? 15.954 -11.975 -13.173 1.00 69.50 97 LEU A C 1
ATOM 797 O O . LEU A 1 97 ? 16.313 -12.077 -14.348 1.00 69.50 97 LEU A O 1
ATOM 801 N N . SER A 1 98 ? 16.529 -12.669 -12.187 1.00 74.94 98 SER A N 1
ATOM 802 C CA . SER A 1 98 ? 17.647 -13.591 -12.417 1.00 74.94 98 SER A CA 1
ATOM 803 C C . SER A 1 98 ? 17.318 -14.640 -13.493 1.00 74.94 98 SER A C 1
ATOM 805 O O . SER A 1 98 ? 16.178 -15.105 -13.605 1.00 74.94 98 SER A O 1
ATOM 807 N N . ALA A 1 99 ? 18.326 -15.072 -14.260 1.00 75.31 99 ALA A N 1
ATOM 808 C CA . ALA A 1 99 ? 18.156 -16.094 -15.299 1.00 75.31 99 ALA A CA 1
ATOM 809 C C . ALA A 1 99 ? 17.521 -17.391 -14.754 1.00 75.31 99 ALA A C 1
ATOM 811 O O . ALA A 1 99 ? 16.684 -18.008 -15.415 1.00 75.31 99 ALA A O 1
ATOM 812 N N . SER A 1 100 ? 17.855 -17.769 -13.516 1.00 76.56 100 SER A N 1
ATOM 813 C CA . SER A 1 100 ? 17.261 -18.914 -12.817 1.00 76.56 100 SER A CA 1
ATOM 814 C C . SER A 1 100 ? 15.764 -18.723 -12.563 1.00 76.56 100 SER A C 1
ATOM 816 O O . SER A 1 100 ? 14.978 -19.640 -12.800 1.00 76.56 100 SER A O 1
ATOM 818 N N . SER A 1 101 ? 15.348 -17.524 -12.152 1.00 77.69 101 SER A N 1
ATOM 819 C CA . SER A 1 101 ? 13.937 -17.192 -11.937 1.00 77.69 101 SER A CA 1
ATOM 820 C C . SER A 1 101 ? 13.148 -17.174 -13.254 1.00 77.69 101 SER A C 1
ATOM 822 O O . SER A 1 101 ? 12.015 -17.657 -13.299 1.00 77.69 101 SER A O 1
ATOM 824 N N . GLN A 1 102 ? 13.757 -16.712 -14.355 1.00 75.56 102 GLN A N 1
ATOM 825 C CA . GLN A 1 102 ? 13.156 -16.793 -15.693 1.00 75.56 102 GLN A CA 1
ATOM 826 C C . GLN A 1 102 ? 12.976 -18.243 -16.161 1.00 75.56 102 GLN A C 1
ATOM 828 O O . GLN A 1 102 ? 11.936 -18.592 -16.728 1.00 75.56 102 GLN A O 1
ATOM 833 N N . MET A 1 103 ? 13.971 -19.104 -15.922 1.00 78.69 103 MET A N 1
ATOM 834 C CA . MET A 1 103 ? 13.866 -20.529 -16.243 1.00 78.69 103 MET A CA 1
ATOM 835 C C . MET A 1 103 ? 12.778 -21.211 -15.415 1.00 78.69 103 MET A C 1
ATOM 837 O O . MET A 1 103 ? 11.965 -21.943 -15.980 1.00 78.69 103 MET A O 1
ATOM 841 N N . PHE A 1 104 ? 12.707 -20.924 -14.112 1.00 79.44 104 PHE A N 1
ATOM 842 C CA . PHE A 1 104 ? 11.661 -21.452 -13.240 1.00 79.44 104 PHE A CA 1
ATOM 843 C C . PHE A 1 104 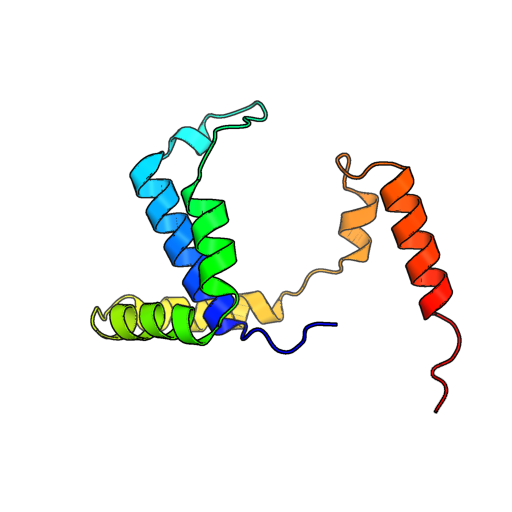? 10.263 -21.047 -13.721 1.00 79.44 104 PHE A C 1
ATOM 845 O O . PHE A 1 104 ? 9.396 -21.906 -13.870 1.00 79.44 104 PHE A O 1
ATOM 852 N N . TYR A 1 105 ? 10.061 -19.770 -14.061 1.00 76.88 105 TYR A N 1
ATOM 853 C CA . TYR A 1 105 ? 8.794 -19.275 -14.604 1.00 76.88 105 TYR A CA 1
ATOM 854 C C . TYR A 1 105 ? 8.392 -20.000 -15.899 1.00 76.88 105 TYR A C 1
ATOM 856 O O . TYR A 1 105 ? 7.273 -20.507 -16.018 1.00 76.88 105 TYR A O 1
ATOM 864 N N . LYS A 1 106 ? 9.319 -20.115 -16.862 1.00 79.62 106 LYS A N 1
ATOM 865 C CA . LYS A 1 106 ? 9.076 -20.810 -18.139 1.00 79.62 106 LYS A CA 1
ATOM 866 C C . LYS A 1 106 ? 8.762 -22.293 -17.928 1.00 79.62 106 LYS A C 1
ATOM 868 O O . LYS A 1 106 ? 7.876 -22.827 -18.597 1.00 79.62 106 LYS A O 1
ATOM 873 N N . GLN A 1 107 ? 9.463 -22.952 -17.007 1.00 80.75 107 GLN A N 1
ATOM 874 C CA . GLN A 1 107 ? 9.244 -24.360 -16.694 1.00 80.75 107 GLN A CA 1
ATOM 875 C C . GLN A 1 107 ? 7.894 -24.578 -16.004 1.00 80.75 107 GLN A C 1
ATOM 877 O O . GLN A 1 107 ? 7.130 -25.434 -16.436 1.00 80.75 107 GLN A O 1
ATOM 882 N N . ALA A 1 108 ? 7.556 -23.768 -14.997 1.00 80.38 108 ALA A N 1
ATOM 883 C CA . ALA A 1 108 ? 6.269 -23.830 -14.313 1.00 80.38 108 ALA A CA 1
ATOM 884 C C . ALA A 1 108 ? 5.099 -23.591 -15.281 1.00 80.38 108 ALA A C 1
ATOM 886 O O . ALA A 1 108 ? 4.098 -24.303 -15.219 1.00 80.38 108 ALA A O 1
ATOM 887 N N . LYS A 1 109 ? 5.235 -22.649 -16.225 1.00 75.50 109 LYS A N 1
ATOM 888 C CA . LYS A 1 109 ? 4.225 -22.408 -17.266 1.00 75.50 109 LYS A CA 1
ATOM 889 C C . LYS A 1 109 ? 4.024 -23.640 -18.150 1.00 75.50 109 LYS A C 1
ATOM 891 O O . LYS A 1 109 ? 2.888 -24.053 -18.341 1.00 75.50 109 LYS A O 1
ATOM 896 N N . LYS A 1 110 ? 5.104 -24.268 -18.630 1.00 75.62 110 LYS A N 1
ATOM 897 C CA . LYS A 1 110 ? 5.023 -25.510 -19.423 1.00 75.62 110 LYS A CA 1
ATOM 898 C C . LYS A 1 110 ? 4.384 -26.662 -18.643 1.00 75.62 110 LYS A C 1
ATOM 900 O O . LYS A 1 110 ? 3.562 -27.382 -19.197 1.00 75.62 110 LYS A O 1
ATOM 905 N N . THR A 1 111 ? 4.725 -26.819 -17.365 1.00 74.44 111 THR A N 1
ATOM 906 C CA . THR A 1 111 ? 4.171 -27.885 -16.516 1.00 74.44 111 THR A CA 1
ATOM 907 C C . THR A 1 111 ? 2.669 -27.707 -16.262 1.00 74.44 111 THR A C 1
ATOM 909 O O . THR A 1 111 ? 1.953 -28.695 -16.189 1.00 74.44 111 THR A O 1
ATOM 912 N N . ASN A 1 112 ? 2.167 -26.470 -16.200 1.00 63.00 112 ASN A N 1
ATOM 913 C CA . ASN A 1 112 ? 0.737 -26.178 -16.018 1.00 63.00 112 ASN A CA 1
ATOM 914 C C . ASN A 1 112 ? -0.063 -26.094 -17.338 1.00 63.00 112 ASN A C 1
ATOM 916 O O . ASN A 1 112 ? -1.256 -25.807 -17.315 1.00 63.00 112 ASN A O 1
ATOM 920 N N . GLN A 1 113 ? 0.575 -26.302 -18.495 1.00 64.25 113 GLN A N 1
ATOM 921 C CA . GLN A 1 113 ? -0.062 -26.187 -19.816 1.00 64.25 113 GLN A CA 1
ATOM 922 C C . GLN A 1 113 ? -0.665 -27.495 -20.341 1.00 64.25 113 GLN A C 1
ATOM 924 O O . GLN A 1 113 ? -1.357 -27.463 -21.357 1.00 64.25 113 GLN A O 1
ATOM 929 N N . CYS A 1 114 ? -0.427 -28.636 -19.689 1.00 60.03 114 CYS A N 1
ATOM 930 C CA . CYS A 1 114 ? -0.972 -29.913 -20.135 1.00 60.03 114 CYS A CA 1
ATOM 931 C C . CYS A 1 114 ? -1.862 -30.535 -19.057 1.00 60.03 114 CYS A C 1
ATOM 933 O O . CYS A 1 114 ? -1.409 -30.795 -17.946 1.00 60.03 114 CYS A O 1
ATOM 935 N N . CYS A 1 115 ? -3.110 -30.792 -19.456 1.00 60.34 115 CYS A N 1
ATOM 936 C CA . CYS A 1 115 ? -4.158 -31.496 -18.722 1.00 60.34 115 CYS A CA 1
ATOM 937 C C . CYS A 1 115 ? -4.798 -30.709 -17.562 1.00 60.34 115 CYS A C 1
ATOM 939 O O . CYS A 1 115 ? -4.440 -30.875 -16.399 1.00 60.34 115 CYS A O 1
ATOM 941 N N . THR A 1 116 ? -5.881 -29.980 -17.860 1.00 51.72 116 THR A N 1
ATOM 942 C CA . THR A 1 116 ? -7.059 -30.020 -16.978 1.00 51.72 116 THR A CA 1
ATOM 943 C C . THR A 1 116 ? -7.514 -31.474 -16.916 1.00 51.72 116 THR A C 1
ATOM 945 O O . THR A 1 116 ? -8.203 -31.949 -17.819 1.00 51.72 116 THR A O 1
ATOM 948 N N . ILE A 1 117 ? -7.052 -32.209 -15.907 1.00 42.28 117 ILE A N 1
ATOM 949 C CA . ILE A 1 117 ? -7.706 -33.457 -15.524 1.00 42.28 117 ILE A CA 1
ATOM 950 C C . ILE A 1 117 ? -9.063 -33.032 -14.955 1.00 42.28 117 ILE A C 1
ATOM 952 O O . ILE A 1 117 ? -9.113 -32.346 -13.935 1.00 42.28 117 ILE A O 1
ATOM 956 N N . LEU A 1 118 ? -10.108 -33.334 -15.731 1.00 38.16 118 LEU A N 1
ATOM 957 C CA . LEU A 1 118 ? -11.528 -33.251 -15.376 1.00 38.16 118 LEU A CA 1
ATOM 958 C C . LEU A 1 118 ? -11.827 -33.968 -14.056 1.00 38.16 118 LEU A C 1
ATOM 960 O O . LEU A 1 118 ? -11.232 -35.048 -13.836 1.00 38.16 118 LEU A O 1
#

Organism: Rhizophora mucronata (NCBI:txid61149)

Secondary structure (DSSP, 8-state):
--TTS-HHHHHHHHHHHHHHHHHHHTTGGGG--S------HHHHHHHHHTTSHHHHHHHHHHHHTT-STHHHHHHHHHHHHTT---THHHHTT-TTS-HHHHHHHHHHHHHTTS----

Foldseek 3Di:
DCPPQDLQLVVLLVVVVVVVCCVVPNPVVVPDDDDDPDDDVVVVVSVVQCVPSVSSVVSVVVVVVVDDCPVVVVVVSVVVVVVDDDPVVVLVVDPPQDPVNNVVVVVVVVVVPDDPPD

pLDDT: mean 72.72, std 14.99, range [38.16, 94.0]

Sequence (118 aa):
MDDHYPVRSAFSVLNKVLDEYQNNFGERWRTMQEDNSQPWPYLNEALTKFQDPAEADKLLKIQRELDETKIILHKTIDSVLARGEKLDSLVEKSSDLSASSQMFYKQAKKTNQCCTIL

Radius of gyration: 18.67 Å; chains: 1; bounding box: 36×47×32 Å